Protein AF-A0A1D2VFE3-F1 (afdb_monomer_lite)

Foldseek 3Di:
DPLVVQLVVCVVVVDDSVRSVVVSVVVVVVCVVVVVVVVCVVDVPVVVVVVVVVVVVVVVVVVVVVVVVVVVVVVVVVVVVVVVVVVVVVVVVVVVVVVVVVVVVVVVVVVVVVVVVVVVVVVVVVVVVVVVVVVVVVVVVVVVVVVVVVVVVVVVVVVVVVVVVVVD

Organism: NCBI:txid1344418

InterPro domains:
  IPR024461 Coiled-coil domain-containing protein 90-like [PF07798] (2-166)
  IPR024461 Coiled-coil domain-containing protein 90-like [PTHR14360] (2-166)

Secondary structure (DSSP, 8-state):
--HHHHHHHHHHTT--HHHHHHHHHHHHHHHHHHHHHHHHHHS-HHHHHHHHHHHHHHHHHHHHHHHHHHHHHHHHHHHHHHHHHHHHHHHHHHHHHHHHHHHHHHHHHHHHHHHHHHHHHHHHHHHHHHHHHHHHHHHHHHHHHHHHHHHHHHHHHHHHHHHHHHH-

Sequence (168 aa):
LDTNEMFETLKSSGLTSDQSDIILNLIKSQIISNWKKKVDEFVPKTDLENEHYLFEAARAELRVEINSSRDSHLHELINGLNFLQRDSNLVHNELNQHYIKSKNKVVILVNNYKNENSLLQKEIKNLILDLATKINSKLISEFKFNAESLRWAFTRRGIFSILLVAVS

Radius of gyration: 69.71 Å; chains: 1; bounding box: 130×17×190 Å

Structure (mmCIF, N/CA/C/O backbone):
data_AF-A0A1D2VFE3-F1
#
_entry.id   AF-A0A1D2VFE3-F1
#
loop_
_atom_site.group_PDB
_atom_site.id
_atom_site.type_symbol
_atom_site.label_atom_id
_atom_site.label_alt_id
_atom_site.label_comp_id
_atom_site.label_asym_id
_atom_site.label_entity_id
_atom_site.label_seq_id
_atom_site.pdbx_PDB_ins_code
_atom_site.Cartn_x
_atom_site.Cartn_y
_atom_site.Cartn_z
_atom_site.occupancy
_atom_site.B_iso_or_equiv
_atom_site.auth_seq_id
_atom_site.auth_comp_id
_atom_site.auth_asym_id
_atom_site.auth_atom_id
_atom_site.pdbx_PDB_model_num
ATOM 1 N N . LEU A 1 1 ? -52.702 7.137 70.161 1.00 58.16 1 LEU A N 1
ATOM 2 C CA . LEU A 1 1 ? -53.414 6.253 71.105 1.00 58.16 1 LEU A CA 1
ATOM 3 C C . LEU A 1 1 ? -53.403 6.991 72.426 1.00 58.16 1 LEU A C 1
ATOM 5 O O . LEU A 1 1 ? -52.318 7.199 72.960 1.00 58.16 1 LEU A O 1
ATOM 9 N N . ASP A 1 2 ? -54.544 7.535 72.836 1.00 77.69 2 ASP A N 1
ATOM 10 C CA . ASP A 1 2 ? -54.614 8.340 74.052 1.00 77.69 2 ASP A CA 1
ATOM 11 C C . ASP A 1 2 ? -54.608 7.405 75.267 1.00 77.69 2 ASP A C 1
ATOM 13 O O . ASP A 1 2 ? -55.579 6.715 75.577 1.00 77.69 2 ASP A O 1
ATOM 17 N N . THR A 1 3 ? -53.440 7.310 75.899 1.00 75.81 3 THR A N 1
ATOM 18 C CA . THR A 1 3 ? -53.190 6.442 77.054 1.00 75.81 3 THR A CA 1
ATOM 19 C C . THR A 1 3 ? -54.085 6.826 78.236 1.00 75.81 3 THR A C 1
ATOM 21 O O . THR A 1 3 ? -54.476 5.950 79.000 1.00 75.81 3 THR A O 1
ATOM 24 N N . ASN A 1 4 ? -54.452 8.107 78.356 1.00 78.44 4 ASN A N 1
ATOM 25 C CA . ASN A 1 4 ? -55.285 8.611 79.444 1.00 78.44 4 ASN A CA 1
ATOM 26 C C . ASN A 1 4 ? -56.755 8.240 79.240 1.00 78.44 4 ASN A C 1
ATOM 28 O O . ASN A 1 4 ? -57.397 7.748 80.161 1.00 78.44 4 ASN A O 1
ATOM 32 N N . GLU A 1 5 ? -57.271 8.407 78.024 1.00 81.50 5 GLU A N 1
ATOM 33 C CA . GLU A 1 5 ? -58.650 8.035 77.687 1.00 81.50 5 GLU A CA 1
ATOM 34 C C . GLU A 1 5 ? -58.898 6.532 77.904 1.00 81.50 5 GLU A C 1
ATOM 36 O O . GLU A 1 5 ? -59.906 6.124 78.487 1.00 81.50 5 GLU A O 1
ATOM 41 N N . MET A 1 6 ? -57.936 5.690 77.516 1.00 79.19 6 MET A N 1
ATOM 42 C CA . MET A 1 6 ? -58.027 4.243 77.713 1.00 79.19 6 MET A CA 1
ATOM 43 C C . MET A 1 6 ? -57.914 3.847 79.192 1.00 79.19 6 MET A C 1
ATOM 45 O O . MET A 1 6 ? -58.605 2.935 79.642 1.00 79.19 6 MET A O 1
ATOM 49 N N . PHE A 1 7 ? -57.070 4.538 79.960 1.00 82.81 7 PHE A N 1
ATOM 50 C CA . PHE A 1 7 ? -56.930 4.320 81.399 1.00 82.81 7 PHE A CA 1
ATOM 51 C C . PHE A 1 7 ? -58.212 4.670 82.162 1.00 82.81 7 PHE A C 1
ATOM 53 O O . PHE A 1 7 ? -58.668 3.886 82.995 1.00 82.81 7 PHE A O 1
ATOM 60 N N . GLU A 1 8 ? -58.835 5.803 81.833 1.00 82.00 8 GLU A N 1
ATOM 61 C CA . GLU A 1 8 ? -60.120 6.207 82.413 1.00 82.00 8 GLU A CA 1
ATOM 62 C C . GLU A 1 8 ? -61.253 5.259 81.997 1.00 82.00 8 GLU A C 1
ATOM 64 O O . GLU A 1 8 ? -62.098 4.899 82.816 1.00 82.00 8 GLU A O 1
ATOM 69 N N . THR A 1 9 ? -61.224 4.748 80.763 1.00 82.25 9 THR A N 1
ATOM 70 C CA . THR A 1 9 ? -62.175 3.726 80.300 1.00 82.25 9 THR A CA 1
ATOM 71 C C . THR A 1 9 ? -62.023 2.420 81.092 1.00 82.25 9 THR A C 1
ATOM 73 O O . THR A 1 9 ? -63.018 1.854 81.549 1.00 82.25 9 THR A O 1
ATOM 76 N N . LEU A 1 10 ? -60.789 1.967 81.340 1.00 79.75 10 LEU A N 1
ATOM 77 C CA . LEU A 1 10 ? -60.509 0.781 82.158 1.00 79.75 10 LEU A CA 1
ATOM 78 C C . LEU A 1 10 ? -60.957 0.977 83.614 1.00 79.75 10 LEU A C 1
ATOM 80 O O . LEU A 1 10 ? -61.618 0.099 84.172 1.00 79.75 10 LEU A O 1
ATOM 84 N N . LYS A 1 11 ? -60.724 2.155 84.201 1.00 80.50 11 LYS A N 1
ATOM 85 C CA . LYS A 1 11 ? -61.248 2.498 85.532 1.00 80.50 11 LYS A CA 1
ATOM 86 C C . LYS A 1 11 ? -62.773 2.514 85.579 1.00 80.50 11 LYS A C 1
ATOM 88 O O . LYS A 1 11 ? -63.361 1.954 86.502 1.00 80.50 11 LYS A O 1
ATOM 93 N N . SER A 1 12 ? -63.423 3.095 84.569 1.00 81.88 12 SER A N 1
ATOM 94 C CA . SER A 1 12 ? -64.889 3.146 84.475 1.00 81.88 12 SER A CA 1
ATOM 95 C C . SER A 1 12 ? -65.537 1.759 84.350 1.00 81.88 12 SER A C 1
ATOM 97 O O . SER A 1 12 ? -66.696 1.585 84.715 1.00 81.88 12 SER A O 1
ATOM 99 N N . SER A 1 13 ? -64.770 0.752 83.910 1.00 80.62 13 SER A N 1
ATOM 100 C CA . SER A 1 13 ? -65.195 -0.652 83.829 1.00 80.62 13 SER A CA 1
ATOM 101 C C . SER A 1 13 ? -65.085 -1.432 85.152 1.00 80.62 13 SER A C 1
ATOM 103 O O . SER A 1 13 ? -65.401 -2.620 85.190 1.00 80.62 13 SER A O 1
ATOM 105 N N . GLY A 1 14 ? -64.680 -0.773 86.246 1.00 79.50 14 GLY A N 1
ATOM 106 C CA . GLY A 1 14 ? -64.624 -1.353 87.595 1.00 79.50 14 GLY A CA 1
ATOM 107 C C . GLY A 1 14 ? -63.256 -1.905 88.008 1.00 79.50 14 GLY A C 1
ATOM 108 O O . GLY A 1 14 ? -63.151 -2.550 89.051 1.00 79.50 14 GLY A O 1
ATOM 109 N N . LEU A 1 15 ? -62.206 -1.659 87.218 1.00 81.44 15 LEU A N 1
ATOM 110 C CA . LEU A 1 15 ? -60.832 -2.057 87.533 1.00 81.44 15 LEU A CA 1
ATOM 111 C C . LEU A 1 15 ? -60.170 -1.045 88.473 1.00 81.44 15 LEU A C 1
ATOM 113 O O . LEU A 1 15 ? -60.395 0.164 88.381 1.00 81.44 15 LEU A O 1
ATOM 117 N N . THR A 1 16 ? -59.296 -1.524 89.361 1.00 84.62 16 THR A N 1
ATOM 118 C CA . THR A 1 16 ? -58.499 -0.617 90.198 1.00 84.62 16 THR A CA 1
ATOM 119 C C . THR A 1 16 ? -57.486 0.155 89.352 1.00 84.62 16 THR A C 1
ATOM 121 O O . THR A 1 16 ? -57.158 -0.229 88.225 1.00 84.62 16 THR A O 1
ATOM 124 N N . SER A 1 17 ? -56.972 1.261 89.895 1.00 80.94 17 SER A N 1
ATOM 125 C CA . SER A 1 17 ? -55.953 2.078 89.222 1.00 80.94 17 SER A CA 1
ATOM 126 C C . SER A 1 17 ? -54.729 1.245 88.824 1.00 80.94 17 SER A C 1
ATOM 128 O O . SER A 1 17 ? -54.256 1.359 87.698 1.00 80.94 17 SER A O 1
ATOM 130 N N . ASP A 1 18 ? -54.290 0.348 89.708 1.00 82.62 18 ASP A N 1
ATOM 131 C CA . ASP A 1 18 ? -53.118 -0.502 89.484 1.00 82.62 18 ASP A CA 1
ATOM 132 C C . ASP A 1 18 ? -53.389 -1.579 88.424 1.00 82.62 18 ASP A C 1
ATOM 134 O O . ASP A 1 18 ? -52.559 -1.831 87.555 1.00 82.62 18 ASP A O 1
ATOM 138 N N . GLN A 1 19 ? -54.583 -2.185 88.437 1.00 83.56 19 GLN A N 1
ATOM 139 C CA . GLN A 1 19 ? -54.987 -3.159 87.416 1.00 83.56 19 GLN A CA 1
ATOM 140 C C . GLN A 1 19 ? -55.122 -2.509 86.035 1.00 83.56 19 GLN A C 1
ATOM 142 O O . GLN A 1 19 ? -54.702 -3.092 85.035 1.00 83.56 19 GLN A O 1
ATOM 147 N N . SER A 1 20 ? -55.667 -1.292 85.985 1.00 84.94 20 SER A N 1
ATOM 148 C CA . SER A 1 20 ? -55.811 -0.517 84.751 1.00 84.94 20 SER A CA 1
ATOM 149 C C . SER A 1 20 ? -54.448 -0.149 84.164 1.00 84.94 20 SER A C 1
ATOM 151 O O . SER A 1 20 ? -54.269 -0.262 82.955 1.00 84.94 20 SER A O 1
ATOM 153 N N . ASP A 1 21 ? -53.466 0.208 84.999 1.00 84.94 21 ASP A N 1
ATOM 154 C CA . ASP A 1 21 ? -52.105 0.523 84.547 1.00 84.94 21 ASP A CA 1
ATOM 155 C C . ASP A 1 21 ? -51.377 -0.724 84.017 1.00 84.94 21 ASP A C 1
ATOM 157 O O . ASP A 1 21 ? -50.763 -0.701 82.948 1.00 84.94 21 ASP A O 1
ATOM 161 N N . ILE A 1 22 ? -51.514 -1.866 84.701 1.00 87.19 22 ILE A N 1
ATOM 162 C CA . ILE A 1 22 ? -50.941 -3.145 84.251 1.00 87.19 22 ILE A CA 1
ATOM 163 C C . ILE A 1 22 ? -51.533 -3.569 82.900 1.00 87.19 22 ILE A C 1
ATOM 165 O O . ILE A 1 22 ? -50.792 -3.937 81.984 1.00 87.19 22 ILE A O 1
ATOM 169 N N . ILE A 1 23 ? -52.859 -3.498 82.749 1.00 84.19 23 ILE A N 1
ATOM 170 C CA . ILE A 1 23 ? -53.553 -3.871 81.509 1.00 84.19 23 ILE A CA 1
ATOM 171 C C . ILE A 1 23 ? -53.195 -2.905 80.377 1.00 84.19 23 ILE A C 1
ATOM 173 O O . ILE A 1 23 ? -52.926 -3.346 79.260 1.00 84.19 23 ILE A O 1
ATOM 177 N N . LEU A 1 24 ? -53.123 -1.604 80.652 1.00 86.88 24 LEU A N 1
ATOM 178 C CA . LEU A 1 24 ? -52.724 -0.598 79.672 1.00 86.88 24 LEU A CA 1
ATOM 179 C C . LEU A 1 24 ? -51.288 -0.822 79.183 1.00 86.88 24 LEU A C 1
ATOM 181 O O . LEU A 1 24 ? -51.030 -0.760 77.979 1.00 86.88 24 LEU A O 1
ATOM 185 N N . ASN A 1 25 ? -50.368 -1.154 80.091 1.00 86.62 25 ASN A N 1
ATOM 186 C CA . ASN A 1 25 ? -48.990 -1.498 79.749 1.00 86.62 25 ASN A CA 1
ATOM 187 C C . ASN A 1 25 ? -48.901 -2.803 78.941 1.00 86.62 25 ASN A C 1
ATOM 189 O O . ASN A 1 25 ? -48.128 -2.876 77.982 1.00 86.62 25 ASN A O 1
ATOM 193 N N . LEU A 1 26 ? -49.732 -3.804 79.252 1.00 87.94 26 LEU A N 1
ATOM 194 C CA . LEU A 1 26 ? -49.857 -5.035 78.463 1.00 87.94 26 LEU A CA 1
ATOM 195 C C . LEU A 1 26 ? -50.384 -4.763 77.051 1.00 87.94 26 LEU A C 1
ATOM 197 O O . LEU A 1 26 ? -49.777 -5.209 76.081 1.00 87.94 26 LEU A O 1
ATOM 201 N N . ILE A 1 27 ? -51.462 -3.986 76.915 1.00 86.44 27 ILE A N 1
ATOM 202 C CA . ILE A 1 27 ? -52.035 -3.601 75.617 1.00 86.44 27 ILE A CA 1
ATOM 203 C C . ILE A 1 27 ? -51.006 -2.815 74.801 1.00 86.44 27 ILE A C 1
ATOM 205 O O . ILE A 1 27 ? -50.786 -3.109 73.625 1.00 86.44 27 ILE A O 1
ATOM 209 N N . LYS A 1 28 ? -50.318 -1.855 75.426 1.00 87.00 28 LYS A N 1
ATOM 210 C CA . LYS A 1 28 ? -49.256 -1.071 74.787 1.00 87.00 28 LYS A CA 1
ATOM 211 C C . LYS A 1 28 ? -48.114 -1.966 74.303 1.00 87.00 28 LYS A C 1
ATOM 213 O O . LYS A 1 28 ? -47.684 -1.834 73.160 1.00 87.00 28 LYS A O 1
ATOM 218 N N . SER A 1 29 ? -47.665 -2.903 75.136 1.00 88.31 29 SER A N 1
ATOM 219 C CA . SER A 1 29 ? -46.636 -3.887 74.781 1.00 88.31 29 SER A CA 1
ATOM 220 C C . SER A 1 29 ? -47.070 -4.772 73.606 1.00 88.31 29 SER A C 1
ATOM 222 O O . SER A 1 29 ? -46.326 -4.934 72.637 1.00 88.31 29 SER A O 1
ATOM 224 N N . GLN A 1 30 ? -48.309 -5.270 73.630 1.00 88.75 30 GLN A N 1
ATOM 225 C CA . GLN A 1 30 ? -48.881 -6.105 72.573 1.00 88.75 30 GLN A CA 1
ATOM 226 C C . GLN A 1 30 ? -48.955 -5.355 71.236 1.00 88.75 30 GLN A C 1
ATOM 228 O O . GLN A 1 30 ? -48.598 -5.902 70.193 1.00 88.75 30 GLN A O 1
ATOM 233 N N . ILE A 1 31 ? -49.383 -4.089 71.260 1.00 86.94 31 ILE A N 1
ATOM 234 C CA . ILE A 1 31 ? -49.464 -3.237 70.068 1.00 86.94 31 ILE A CA 1
ATOM 235 C C . ILE A 1 31 ? -48.069 -2.970 69.507 1.00 86.94 31 ILE A C 1
ATOM 237 O O . ILE A 1 31 ? -47.870 -3.127 68.307 1.00 86.94 31 ILE A O 1
ATOM 241 N N . ILE A 1 32 ? -47.096 -2.618 70.352 1.00 88.25 32 ILE A N 1
ATOM 242 C CA . ILE A 1 32 ? -45.710 -2.380 69.920 1.00 88.25 32 ILE A CA 1
ATOM 243 C C . ILE A 1 32 ? -45.111 -3.651 69.305 1.00 88.25 32 ILE A C 1
ATOM 245 O O . ILE A 1 32 ? -44.483 -3.583 68.251 1.00 88.25 32 ILE A O 1
ATOM 249 N N . SER A 1 33 ? -45.334 -4.809 69.928 1.00 87.25 33 SER A N 1
ATOM 250 C CA . SER A 1 33 ? -44.870 -6.108 69.431 1.00 87.25 33 SER A CA 1
ATOM 251 C C . SER A 1 33 ? -45.484 -6.455 68.070 1.00 87.25 33 SER A C 1
ATOM 253 O O . SER A 1 33 ? -44.766 -6.765 67.117 1.00 87.25 33 SER A O 1
ATOM 255 N N . ASN A 1 34 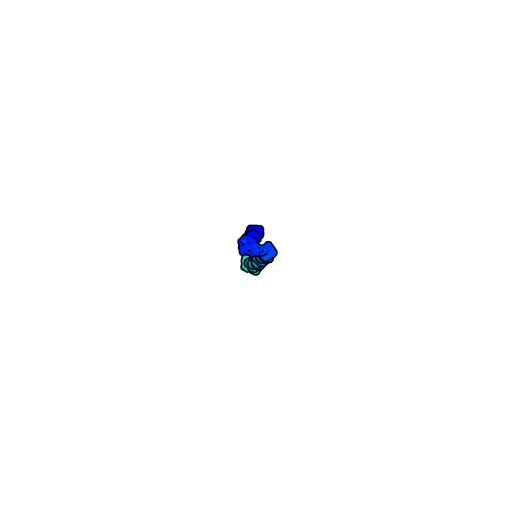? -46.806 -6.321 67.938 1.00 84.69 34 ASN A N 1
ATOM 256 C CA . ASN A 1 34 ? -47.513 -6.580 66.684 1.00 84.69 34 ASN A CA 1
ATOM 257 C C . ASN A 1 34 ? -47.125 -5.589 65.586 1.00 84.69 34 ASN A C 1
ATOM 259 O O . ASN A 1 34 ? -46.984 -5.982 64.431 1.00 84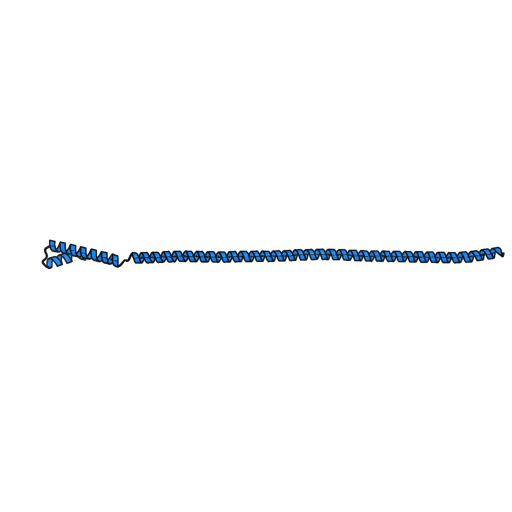.69 34 ASN A O 1
ATOM 263 N N . TRP A 1 35 ? -46.924 -4.320 65.941 1.00 82.12 35 TRP A N 1
ATOM 264 C CA . TRP A 1 35 ? -46.474 -3.298 65.006 1.00 82.12 35 TRP A CA 1
ATOM 265 C C . TRP A 1 35 ? -45.058 -3.586 64.518 1.00 82.12 35 TRP A C 1
ATOM 267 O O . TRP A 1 35 ? -44.832 -3.589 63.315 1.00 82.12 35 TRP A O 1
ATOM 277 N N . LYS A 1 36 ? -44.131 -3.938 65.414 1.00 80.00 36 LYS A N 1
ATOM 278 C CA . LYS A 1 36 ? -42.769 -4.337 65.040 1.00 80.00 36 LYS A CA 1
ATOM 279 C C . LYS A 1 36 ? -42.770 -5.546 64.103 1.00 80.00 36 LYS A C 1
ATOM 281 O O . LYS A 1 36 ? -42.133 -5.506 63.059 1.00 80.00 36 LYS A O 1
ATOM 286 N N . LYS A 1 37 ? -43.569 -6.569 64.423 1.00 80.12 37 LYS A N 1
ATOM 287 C CA . LYS A 1 37 ? -43.746 -7.752 63.572 1.00 80.12 37 LYS A CA 1
ATOM 288 C C . LYS A 1 37 ? -44.300 -7.392 62.190 1.00 80.12 37 LYS A C 1
ATOM 290 O O . LYS A 1 37 ? -43.826 -7.920 61.194 1.00 80.12 37 LYS A O 1
ATOM 295 N N . LYS A 1 38 ? -45.280 -6.485 62.124 1.00 75.31 38 LYS A N 1
ATOM 296 C CA . LYS A 1 38 ? -45.863 -6.015 60.860 1.00 75.31 38 LYS A CA 1
ATOM 297 C C . LYS A 1 38 ? -44.909 -5.137 60.058 1.00 75.31 38 LYS A C 1
ATOM 299 O O . LYS A 1 38 ? -44.914 -5.238 58.844 1.00 75.31 38 LYS A O 1
ATOM 304 N N . VAL A 1 39 ? -44.093 -4.305 60.702 1.00 70.94 39 VAL A N 1
ATOM 305 C CA . VAL A 1 39 ? -43.076 -3.478 60.032 1.00 70.94 39 VAL A CA 1
ATOM 306 C C . VAL A 1 39 ? -41.993 -4.352 59.397 1.00 70.94 39 VAL A C 1
ATOM 308 O O . VAL A 1 39 ? -41.646 -4.119 58.242 1.00 70.94 39 VAL A O 1
ATOM 311 N N . ASP A 1 40 ? -41.529 -5.388 60.099 1.00 68.06 40 ASP A N 1
ATOM 312 C CA . ASP A 1 40 ? -40.588 -6.373 59.545 1.00 68.06 40 ASP A CA 1
ATOM 313 C C . ASP A 1 40 ? -41.218 -7.210 58.406 1.00 68.06 40 ASP A C 1
ATOM 315 O O . ASP A 1 40 ? -40.510 -7.688 57.526 1.00 68.06 40 ASP A O 1
ATOM 319 N N . GLU A 1 41 ? -42.548 -7.362 58.392 1.00 68.19 41 GLU A N 1
ATOM 320 C CA . GLU A 1 41 ? -43.310 -8.048 57.334 1.00 68.19 41 GLU A CA 1
ATOM 321 C C . GLU A 1 41 ? -43.602 -7.145 56.113 1.00 68.19 41 GLU A C 1
ATOM 323 O O . GLU A 1 41 ? -43.703 -7.648 54.999 1.00 68.19 41 GLU A O 1
ATOM 328 N N . PHE A 1 42 ? -43.745 -5.822 56.298 1.00 63.62 42 PHE A N 1
ATOM 329 C CA . PHE A 1 42 ? -44.143 -4.869 55.242 1.00 63.62 42 PHE A CA 1
ATOM 330 C C . PHE A 1 42 ? -42.982 -4.133 54.569 1.00 63.62 42 PHE A C 1
ATOM 332 O O . PHE A 1 42 ? -43.177 -3.543 53.507 1.00 63.62 42 PHE A O 1
ATOM 339 N N . VAL A 1 43 ? -41.790 -4.131 55.169 1.00 62.28 43 VAL A N 1
ATOM 340 C CA . VAL A 1 43 ? -40.569 -3.641 54.521 1.00 62.28 43 VAL A CA 1
ATOM 341 C C . VAL A 1 43 ? -39.632 -4.829 54.365 1.00 62.28 43 VAL A C 1
ATOM 343 O O . VAL A 1 43 ? -38.799 -5.080 55.242 1.00 62.28 43 VAL A O 1
ATOM 346 N N . PRO A 1 44 ? -39.740 -5.576 53.257 1.00 66.12 44 PRO A N 1
ATOM 347 C CA . PRO A 1 44 ? -38.792 -6.621 52.964 1.00 66.12 44 PRO A CA 1
ATOM 348 C C . PRO A 1 44 ? -37.505 -5.912 52.552 1.00 66.12 44 PRO A C 1
ATOM 350 O O . PRO A 1 44 ? -37.305 -5.558 51.394 1.00 66.12 44 PRO A O 1
ATOM 353 N N . LYS A 1 45 ? -36.614 -5.658 53.517 1.00 68.81 45 LYS A N 1
ATOM 354 C CA . LYS A 1 45 ? -35.226 -5.253 53.232 1.00 68.81 45 LYS A CA 1
ATOM 355 C C . LYS A 1 45 ? -34.605 -6.162 52.169 1.00 68.81 45 LYS A C 1
ATOM 357 O O . LYS A 1 45 ? -33.868 -5.680 51.324 1.00 68.81 45 LYS A O 1
ATOM 362 N N . THR A 1 46 ? -34.996 -7.434 52.175 1.00 70.31 46 THR A N 1
ATOM 363 C CA . THR A 1 46 ? -34.661 -8.442 51.171 1.00 70.31 46 THR A CA 1
ATOM 364 C C . THR A 1 46 ? -35.109 -8.082 49.758 1.00 70.31 46 THR A C 1
ATOM 366 O O . THR A 1 46 ? -34.351 -8.316 48.827 1.00 70.31 46 THR A O 1
ATOM 369 N N . ASP A 1 47 ? -36.292 -7.493 49.570 1.00 79.44 47 ASP A N 1
ATOM 370 C CA . ASP A 1 47 ? -36.785 -7.131 48.234 1.00 79.44 47 ASP A CA 1
ATOM 371 C C . ASP A 1 47 ? -36.026 -5.911 47.705 1.00 79.44 47 ASP A C 1
ATOM 373 O O . ASP A 1 47 ? -35.610 -5.896 46.551 1.00 79.44 47 ASP A O 1
ATOM 377 N N . LEU A 1 48 ? -35.749 -4.924 48.566 1.00 82.81 48 LEU A N 1
ATOM 378 C CA . LEU A 1 48 ? -34.910 -3.777 48.205 1.00 82.81 48 LEU A CA 1
ATOM 379 C C . LEU A 1 48 ? -33.459 -4.196 47.904 1.00 82.81 48 LEU A C 1
ATOM 381 O O . LEU A 1 48 ? -32.856 -3.697 46.957 1.00 82.81 48 LEU A O 1
ATOM 385 N N . GLU A 1 49 ? -32.895 -5.110 48.696 1.00 84.62 49 GLU A N 1
ATOM 386 C CA . GLU A 1 49 ? -31.562 -5.681 48.472 1.00 84.62 49 GLU A CA 1
ATOM 387 C C . GLU A 1 49 ? -31.507 -6.496 47.174 1.00 84.62 49 GLU A C 1
ATOM 389 O O . GLU A 1 49 ? -30.524 -6.407 46.438 1.00 84.62 49 GLU A O 1
ATOM 394 N N . ASN A 1 50 ? -32.568 -7.240 46.855 1.00 88.00 50 ASN A N 1
ATOM 395 C CA . ASN A 1 50 ? -32.672 -8.001 45.615 1.00 88.00 50 ASN A CA 1
ATOM 396 C C . ASN A 1 50 ? -32.778 -7.085 44.385 1.00 88.00 50 ASN A C 1
ATOM 398 O O . ASN A 1 50 ? -32.053 -7.282 43.413 1.00 88.00 50 ASN A O 1
ATOM 402 N N . GLU A 1 51 ? -33.612 -6.043 44.438 1.00 89.62 51 GLU A N 1
ATOM 403 C CA . GLU A 1 51 ? -33.688 -5.024 43.381 1.00 89.62 51 GLU A CA 1
ATOM 404 C C . GLU A 1 51 ? -32.345 -4.304 43.196 1.00 89.62 51 GLU A C 1
ATOM 406 O O . GLU A 1 51 ? -31.893 -4.087 42.071 1.00 89.62 51 GLU A O 1
ATOM 411 N N . HIS A 1 52 ? -31.648 -3.986 44.292 1.00 91.94 52 HIS A N 1
ATOM 412 C CA . HIS A 1 52 ? -30.310 -3.405 44.220 1.00 91.94 52 HIS A CA 1
ATOM 413 C C . HIS A 1 52 ? -29.302 -4.355 43.556 1.00 91.94 52 HIS A C 1
ATOM 415 O O . HIS A 1 52 ? -28.524 -3.926 42.703 1.00 91.94 52 HIS A O 1
ATOM 421 N N . TYR A 1 53 ? -29.342 -5.644 43.900 1.00 95.38 53 TYR A N 1
ATOM 422 C CA . TYR A 1 53 ? -28.508 -6.663 43.268 1.00 95.38 53 TYR A CA 1
ATOM 423 C C . TYR A 1 53 ? -28.790 -6.785 41.765 1.00 95.38 53 TYR A C 1
ATOM 425 O O . TYR A 1 53 ? -27.850 -6.775 40.970 1.00 95.38 53 TYR A O 1
ATOM 433 N N . LEU A 1 54 ? -30.064 -6.848 41.362 1.00 96.81 54 LEU A N 1
ATOM 434 C CA . LEU A 1 54 ? -30.463 -6.898 39.952 1.00 96.81 54 LEU A CA 1
ATOM 435 C C . LEU A 1 54 ? -29.990 -5.658 39.189 1.00 96.81 54 LEU A C 1
ATOM 437 O O . LEU A 1 54 ? -29.500 -5.774 38.066 1.00 96.81 54 LEU A O 1
ATOM 441 N N . PHE A 1 55 ? -30.073 -4.481 39.809 1.00 96.62 55 PHE A N 1
ATOM 442 C CA . PHE A 1 55 ? -29.584 -3.245 39.214 1.00 96.62 55 PHE A CA 1
ATOM 443 C C . PHE A 1 55 ? -28.063 -3.258 39.009 1.00 96.62 55 PHE A C 1
ATOM 445 O O . PHE A 1 55 ? -27.581 -2.921 37.926 1.00 96.62 55 PHE A O 1
ATOM 452 N N . GLU A 1 56 ? -27.291 -3.675 40.014 1.00 97.00 56 GLU A N 1
ATOM 453 C CA . GLU A 1 56 ? -25.834 -3.775 39.887 1.00 97.00 56 GLU A CA 1
ATOM 454 C C . GLU A 1 56 ? -25.415 -4.863 38.885 1.00 97.00 56 GLU A C 1
ATOM 456 O O . GLU A 1 56 ? -24.470 -4.655 38.121 1.00 97.00 56 GLU A O 1
ATOM 461 N N . ALA A 1 57 ? -26.150 -5.977 38.809 1.00 97.38 57 ALA A N 1
ATOM 462 C CA . ALA A 1 57 ? -25.941 -7.011 37.797 1.00 97.38 57 ALA A CA 1
ATOM 463 C C . ALA A 1 57 ? -26.187 -6.472 36.378 1.00 97.38 57 ALA A C 1
ATOM 465 O O . ALA A 1 57 ? -25.302 -6.577 35.528 1.00 97.38 57 ALA A O 1
ATOM 466 N N . ALA A 1 58 ? -27.321 -5.805 36.142 1.00 97.44 58 ALA A N 1
ATOM 467 C CA . ALA A 1 58 ? -27.639 -5.187 34.853 1.00 97.44 58 ALA A CA 1
ATOM 468 C C . ALA A 1 58 ? -26.608 -4.117 34.459 1.00 97.44 58 ALA A C 1
ATOM 470 O O . ALA A 1 58 ? -26.227 -3.984 33.297 1.00 97.44 58 ALA A O 1
ATOM 471 N N . ARG A 1 59 ? -26.101 -3.361 35.437 1.00 97.06 59 ARG A N 1
ATOM 472 C CA . ARG A 1 59 ? -25.059 -2.354 35.224 1.00 97.06 59 ARG A CA 1
ATOM 473 C C . ARG A 1 59 ? -23.707 -2.979 34.870 1.00 97.06 59 ARG A C 1
ATOM 475 O O . ARG A 1 59 ? -22.985 -2.434 34.031 1.00 97.06 59 ARG A O 1
ATOM 482 N N . ALA A 1 60 ? -23.352 -4.098 35.499 1.00 97.25 60 ALA A N 1
ATOM 483 C CA . ALA A 1 60 ? -22.154 -4.858 35.158 1.00 97.25 60 ALA A CA 1
ATOM 484 C C . ALA A 1 60 ? -22.262 -5.455 33.748 1.00 97.25 60 ALA A C 1
ATOM 486 O O . ALA A 1 60 ? -21.315 -5.337 32.970 1.00 97.25 60 ALA A O 1
ATOM 487 N N . GLU A 1 61 ? -23.422 -6.010 33.400 1.00 97.19 61 GLU A N 1
ATOM 488 C CA . GLU A 1 61 ? -23.710 -6.551 32.072 1.00 97.19 61 GLU A CA 1
ATOM 489 C C . GLU A 1 61 ? -23.625 -5.466 30.991 1.00 97.19 61 GLU A C 1
ATOM 491 O O . GLU A 1 61 ? -22.853 -5.612 30.044 1.00 97.19 61 GLU A O 1
ATOM 496 N N . LEU A 1 62 ? -24.268 -4.310 31.200 1.00 98.00 62 LEU A N 1
ATOM 497 C CA . LEU A 1 62 ? -24.155 -3.145 30.312 1.00 98.00 62 LEU A CA 1
ATOM 498 C C . LEU A 1 62 ? -22.704 -2.697 30.115 1.00 98.00 62 LEU A C 1
ATOM 500 O O . LEU A 1 62 ? -22.296 -2.345 29.010 1.00 98.00 62 LEU A O 1
ATOM 504 N N . ARG A 1 63 ? -21.893 -2.696 31.178 1.00 97.88 63 ARG A N 1
ATOM 505 C CA . ARG A 1 63 ? -20.473 -2.335 31.070 1.00 97.88 63 ARG A CA 1
ATOM 506 C C . ARG A 1 63 ? -19.705 -3.344 30.216 1.00 97.88 63 ARG A C 1
ATOM 508 O O . ARG A 1 63 ? -18.853 -2.929 29.430 1.00 97.88 63 ARG A O 1
ATOM 515 N N . VAL A 1 64 ? -19.972 -4.638 30.381 1.00 98.12 64 VAL A N 1
ATOM 516 C CA . VAL A 1 64 ? -19.353 -5.695 29.570 1.00 98.12 64 VAL A CA 1
ATOM 517 C C . VAL A 1 64 ? -19.764 -5.550 28.108 1.00 98.12 64 VAL A C 1
ATOM 519 O O . VAL A 1 64 ? -18.894 -5.563 27.241 1.00 98.12 64 VAL A O 1
ATOM 522 N N . GLU A 1 65 ? -21.049 -5.332 27.837 1.00 98.12 65 GLU A N 1
ATOM 523 C CA . GLU A 1 65 ? -21.572 -5.162 26.482 1.00 98.12 65 GLU A CA 1
ATOM 524 C C . GLU A 1 65 ? -20.988 -3.922 25.793 1.00 98.12 65 GLU A C 1
ATOM 526 O O . GLU A 1 65 ? -20.493 -4.013 24.670 1.00 98.12 65 GLU A O 1
ATOM 531 N N . ILE A 1 66 ? -20.934 -2.778 26.486 1.00 98.12 66 ILE A N 1
ATOM 532 C CA . ILE A 1 66 ? -20.310 -1.554 25.961 1.00 98.12 66 ILE A CA 1
ATOM 533 C C . ILE A 1 66 ? -18.832 -1.787 25.643 1.00 98.12 66 ILE A C 1
ATOM 535 O O . ILE A 1 66 ? -18.357 -1.359 24.591 1.00 98.12 66 ILE A O 1
ATOM 539 N N . ASN A 1 67 ? -18.088 -2.442 26.535 1.00 98.06 67 ASN A N 1
ATOM 540 C CA . ASN A 1 67 ? -16.671 -2.714 26.299 1.00 98.06 67 ASN A CA 1
ATOM 541 C C . ASN A 1 67 ? -16.481 -3.667 25.115 1.00 98.06 67 ASN A C 1
ATOM 543 O O . ASN A 1 67 ? -15.693 -3.370 24.224 1.00 98.06 67 ASN A O 1
ATOM 547 N N . SER A 1 68 ? -17.263 -4.746 25.051 1.00 97.94 68 SER A N 1
ATOM 548 C CA . SER A 1 68 ? -17.223 -5.697 23.940 1.00 97.94 68 SER A CA 1
ATOM 549 C C . SER A 1 68 ? -17.575 -5.038 22.602 1.00 97.94 68 SER A C 1
ATOM 551 O O . SER A 1 68 ? -16.870 -5.242 21.613 1.00 97.94 68 SER A O 1
ATOM 553 N N . SER A 1 69 ? -18.602 -4.184 22.571 1.00 97.94 69 SER A N 1
ATOM 554 C CA . SER A 1 69 ? -18.975 -3.410 21.383 1.00 97.94 69 SER A CA 1
ATOM 555 C C . SER A 1 69 ? -17.852 -2.467 20.949 1.00 97.94 69 SER A C 1
ATOM 557 O O . SER A 1 69 ? -17.490 -2.432 19.771 1.00 97.94 69 SER A O 1
ATOM 559 N N . ARG A 1 70 ? -17.241 -1.742 21.897 1.00 98.25 70 ARG A N 1
ATOM 560 C CA . ARG A 1 70 ? -16.108 -0.850 21.614 1.00 98.25 70 ARG A CA 1
ATOM 561 C C . ARG A 1 70 ? -14.908 -1.607 21.061 1.00 98.25 70 ARG A C 1
ATOM 563 O O . ARG A 1 70 ? -14.326 -1.150 20.081 1.00 98.25 70 ARG A O 1
ATOM 570 N N . ASP A 1 71 ? -14.560 -2.741 21.656 1.00 98.25 71 ASP A N 1
ATOM 571 C CA . ASP A 1 71 ? -13.445 -3.568 21.197 1.00 98.25 71 ASP A CA 1
ATOM 572 C C . ASP A 1 71 ? -13.718 -4.109 19.790 1.00 98.25 71 ASP A C 1
ATOM 574 O O . ASP A 1 71 ? -12.857 -4.014 18.917 1.00 98.25 71 ASP A O 1
ATOM 578 N N . SER A 1 72 ? -14.943 -4.569 19.521 1.00 98.25 72 SER A N 1
ATOM 579 C CA . SER A 1 72 ? -15.359 -4.999 18.181 1.00 98.25 72 SER A CA 1
ATOM 580 C C . SER A 1 72 ? -15.215 -3.876 17.148 1.00 98.25 72 SER A C 1
ATOM 582 O O . SER A 1 72 ? -14.629 -4.089 16.086 1.00 98.25 72 SER A O 1
ATOM 584 N N . HIS A 1 73 ? -15.689 -2.665 17.459 1.00 98.19 73 HIS A N 1
ATOM 585 C CA . HIS A 1 73 ? -15.572 -1.512 16.559 1.00 98.19 73 HIS A CA 1
ATOM 586 C C . HIS A 1 73 ? -14.110 -1.104 16.336 1.00 98.19 73 HIS A C 1
ATOM 588 O O . HIS A 1 73 ? -13.719 -0.765 15.219 1.00 98.19 73 HIS A O 1
ATOM 594 N N . LEU A 1 74 ? -13.277 -1.144 17.381 1.00 98.50 74 LEU A N 1
ATOM 595 C CA . LEU A 1 74 ? -11.845 -0.874 17.256 1.00 98.50 74 LEU A CA 1
ATOM 596 C C . LEU A 1 74 ? -11.155 -1.915 16.374 1.00 98.50 74 LEU A C 1
ATOM 598 O O . LEU A 1 74 ? -10.350 -1.545 15.522 1.00 98.50 74 LEU A O 1
ATOM 602 N N . HIS A 1 75 ? -11.486 -3.196 16.533 1.00 98.31 75 HIS A N 1
ATOM 603 C CA . HIS A 1 75 ? -10.959 -4.253 15.677 1.00 98.31 75 HIS A CA 1
ATOM 604 C C . HIS A 1 75 ? -11.361 -4.063 14.214 1.00 98.31 75 HIS A C 1
ATOM 606 O O . HIS A 1 75 ? -10.515 -4.204 13.331 1.00 98.31 75 HIS A O 1
ATOM 612 N N . GLU A 1 76 ? -12.612 -3.692 13.945 1.00 98.38 76 GLU A N 1
ATOM 613 C CA . GLU A 1 76 ? -13.076 -3.388 12.591 1.00 98.38 76 GLU A CA 1
ATOM 614 C C . GLU A 1 76 ? -12.317 -2.200 11.982 1.00 98.38 76 GLU A C 1
ATOM 616 O O . GLU A 1 76 ? -11.804 -2.302 10.867 1.00 98.38 76 GLU A O 1
ATOM 621 N N . LEU A 1 77 ? -12.151 -1.110 12.739 1.00 98.50 77 LEU A N 1
ATOM 622 C CA . LEU A 1 77 ? -11.383 0.062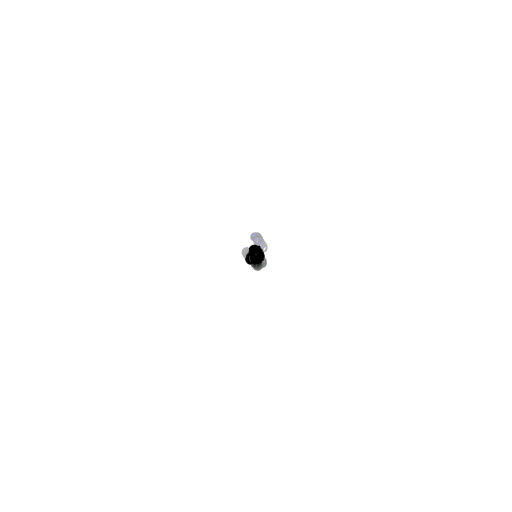 12.309 1.00 98.50 77 LEU A CA 1
ATOM 623 C C . LEU A 1 77 ? -9.916 -0.278 12.026 1.00 98.50 77 LEU A C 1
ATOM 625 O O . LEU A 1 77 ? -9.378 0.133 10.998 1.00 98.50 77 LEU A O 1
ATOM 629 N N . ILE A 1 78 ? -9.266 -1.046 12.905 1.00 98.44 78 ILE A N 1
ATOM 630 C CA . ILE A 1 78 ? -7.878 -1.491 12.721 1.00 98.44 78 ILE A CA 1
ATOM 631 C C . ILE A 1 78 ? -7.759 -2.362 11.466 1.00 98.44 78 ILE A C 1
ATOM 633 O O . ILE A 1 78 ? -6.837 -2.176 10.671 1.00 98.44 78 ILE A O 1
ATOM 637 N N . ASN A 1 79 ? -8.700 -3.281 11.248 1.00 98.38 79 ASN A N 1
ATOM 638 C CA . ASN A 1 79 ? -8.724 -4.119 10.052 1.00 98.38 79 ASN A CA 1
ATOM 639 C C . ASN A 1 79 ? -8.918 -3.283 8.780 1.00 98.38 79 ASN A C 1
ATOM 641 O O . ASN A 1 79 ? -8.200 -3.493 7.801 1.00 98.38 79 ASN A O 1
ATOM 645 N N . GLY A 1 80 ? -9.82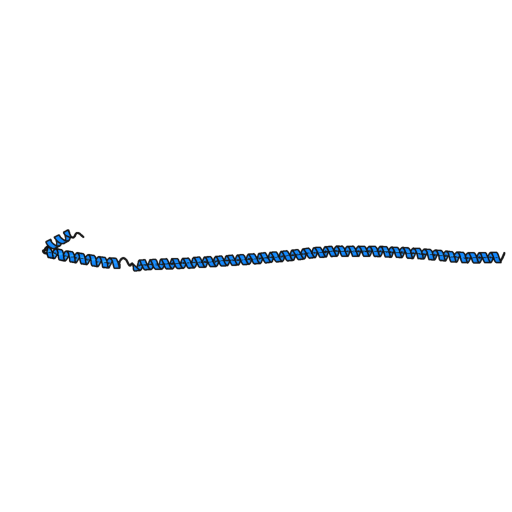4 -2.303 8.810 1.00 98.44 80 GLY A N 1
ATOM 646 C CA . GLY A 1 80 ? -10.036 -1.361 7.712 1.00 98.44 80 GLY A CA 1
ATOM 647 C C . GLY A 1 80 ? -8.791 -0.528 7.401 1.00 98.44 80 GLY A C 1
ATOM 648 O O . GLY A 1 80 ? -8.412 -0.397 6.237 1.00 98.44 80 GLY A O 1
ATOM 649 N N . LEU A 1 81 ? -8.096 -0.029 8.428 1.00 98.56 81 LEU A N 1
ATOM 650 C CA . LEU A 1 81 ? -6.832 0.696 8.268 1.00 98.56 81 LEU A CA 1
ATOM 651 C C . LEU A 1 81 ? -5.737 -0.184 7.658 1.00 98.56 81 LEU A C 1
ATOM 653 O O . LEU A 1 81 ? -5.072 0.239 6.713 1.00 98.56 81 LEU A O 1
ATOM 657 N N . ASN A 1 82 ? -5.579 -1.415 8.147 1.00 98.38 82 ASN A N 1
ATOM 658 C CA . ASN A 1 82 ? -4.604 -2.365 7.608 1.00 98.38 82 ASN A CA 1
ATOM 659 C C . ASN A 1 82 ? -4.887 -2.694 6.137 1.00 98.38 82 ASN A C 1
ATOM 661 O O . ASN A 1 82 ? -3.962 -2.764 5.325 1.00 98.38 82 ASN A O 1
ATOM 665 N N . PHE A 1 83 ? -6.163 -2.868 5.784 1.00 98.44 83 PHE A N 1
ATOM 666 C CA . PHE A 1 83 ? -6.587 -3.085 4.405 1.00 98.44 83 PHE A CA 1
ATOM 667 C C . PHE A 1 83 ? -6.233 -1.884 3.523 1.00 98.44 83 PH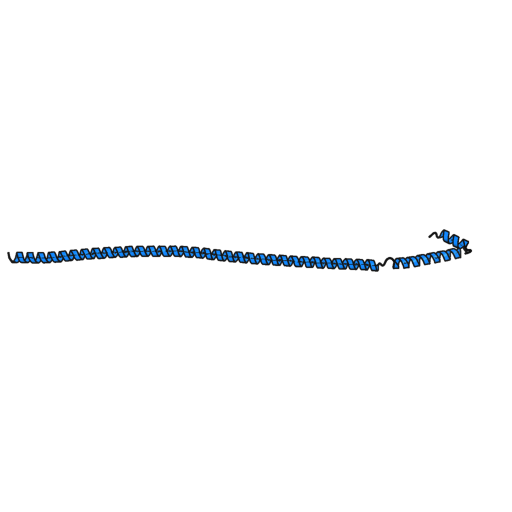E A C 1
ATOM 669 O O . PHE A 1 83 ? -5.551 -2.047 2.513 1.00 98.44 83 PHE A O 1
ATOM 676 N N . LEU A 1 84 ? -6.603 -0.672 3.945 1.00 98.50 84 LEU A N 1
ATOM 677 C CA . LEU A 1 84 ? -6.321 0.551 3.196 1.00 98.50 84 LEU A CA 1
ATOM 678 C C . LEU A 1 84 ? -4.814 0.787 3.024 1.00 98.50 84 LEU A C 1
ATOM 680 O O . LEU A 1 84 ? -4.361 1.178 1.948 1.00 98.50 84 LEU A O 1
ATOM 684 N N . GLN A 1 85 ? -4.017 0.512 4.057 1.00 98.44 85 GLN A N 1
ATOM 685 C CA . GLN A 1 85 ? -2.563 0.622 3.990 1.00 98.44 85 GLN A CA 1
ATOM 686 C C . GLN A 1 85 ? -1.962 -0.388 3.008 1.00 98.44 85 GLN A C 1
ATOM 688 O O . GLN A 1 85 ? -1.075 -0.037 2.225 1.00 98.44 85 GLN A O 1
ATOM 693 N N . ARG A 1 86 ? -2.448 -1.634 3.013 1.00 98.44 86 ARG A N 1
ATOM 694 C CA . ARG A 1 86 ? -2.021 -2.658 2.053 1.00 98.44 86 ARG A CA 1
ATOM 695 C C . ARG A 1 86 ? -2.357 -2.250 0.621 1.00 98.44 86 ARG A C 1
ATOM 697 O O . ARG A 1 86 ? -1.484 -2.341 -0.240 1.00 98.44 86 ARG A O 1
ATOM 704 N N . ASP A 1 87 ? -3.573 -1.778 0.380 1.00 98.56 87 ASP A N 1
ATOM 705 C CA . ASP A 1 87 ? -4.027 -1.371 -0.949 1.00 98.56 87 ASP A CA 1
ATOM 706 C C . ASP A 1 87 ? -3.259 -0.141 -1.449 1.00 98.56 87 ASP A C 1
ATOM 708 O O . ASP A 1 87 ? -2.786 -0.122 -2.585 1.00 98.56 87 ASP A O 1
ATOM 712 N N . SER A 1 88 ? -3.016 0.841 -0.577 1.00 98.56 88 SER A N 1
ATOM 713 C CA . SER A 1 88 ? -2.157 1.991 -0.881 1.00 98.56 88 SER A CA 1
ATOM 714 C C . SER A 1 88 ? -0.743 1.554 -1.280 1.00 98.56 88 SER A C 1
ATOM 716 O O . SER A 1 88 ? -0.188 2.049 -2.263 1.00 98.56 88 SER A O 1
ATOM 718 N N . ASN A 1 89 ? -0.151 0.606 -0.548 1.00 98.56 89 ASN A N 1
ATOM 719 C CA . ASN A 1 89 ? 1.174 0.074 -0.869 1.00 98.56 89 ASN A CA 1
ATOM 720 C C . ASN A 1 89 ? 1.184 -0.697 -2.194 1.00 98.56 89 ASN A C 1
ATOM 722 O O . ASN A 1 89 ? 2.145 -0.588 -2.956 1.00 98.56 89 ASN A O 1
ATOM 726 N N . LEU A 1 90 ? 0.128 -1.460 -2.482 1.00 98.56 90 LEU A N 1
ATOM 727 C CA . LEU A 1 90 ? -0.023 -2.180 -3.744 1.00 98.56 90 LEU A CA 1
ATOM 728 C C . LEU A 1 90 ? -0.054 -1.198 -4.916 1.00 98.56 90 LEU A C 1
ATOM 730 O O . LEU A 1 90 ? 0.776 -1.309 -5.818 1.00 98.56 90 LEU A O 1
ATOM 734 N N . VAL A 1 91 ? -0.923 -0.186 -4.853 1.00 98.56 91 VAL A N 1
ATOM 735 C CA . VAL A 1 91 ? -1.040 0.845 -5.895 1.00 98.56 91 VAL A CA 1
ATOM 736 C C . VAL A 1 91 ? 0.277 1.604 -6.070 1.00 98.56 91 VAL A C 1
ATOM 738 O O . VAL A 1 91 ? 0.719 1.833 -7.195 1.00 98.56 91 VAL A O 1
ATOM 741 N N . HIS A 1 92 ? 0.949 1.959 -4.972 1.00 98.38 92 HIS A N 1
ATOM 742 C CA . HIS A 1 92 ? 2.254 2.616 -5.024 1.00 98.38 92 HIS A CA 1
ATOM 743 C C . HIS A 1 92 ? 3.306 1.756 -5.740 1.00 98.38 92 HIS A C 1
ATOM 745 O O . HIS A 1 92 ? 4.042 2.245 -6.602 1.00 98.38 92 HIS A O 1
ATOM 751 N N . ASN A 1 93 ? 3.367 0.466 -5.410 1.00 98.50 93 ASN A N 1
ATOM 752 C CA . ASN A 1 93 ? 4.309 -0.465 -6.018 1.00 98.50 93 ASN A CA 1
ATOM 753 C C . ASN A 1 93 ? 4.020 -0.678 -7.506 1.00 98.50 93 ASN A C 1
ATOM 755 O O . ASN A 1 93 ? 4.952 -0.631 -8.310 1.00 98.50 93 ASN A O 1
ATOM 759 N N . GLU A 1 94 ? 2.756 -0.858 -7.889 1.00 98.56 94 GLU A N 1
ATOM 760 C CA . GLU A 1 94 ? 2.358 -0.974 -9.294 1.00 98.56 94 GLU A CA 1
ATOM 761 C C . GLU A 1 94 ? 2.727 0.287 -10.078 1.00 98.56 94 GLU A C 1
ATOM 763 O O . GLU A 1 94 ? 3.373 0.202 -11.126 1.00 98.56 94 GLU A O 1
ATOM 768 N N . LEU A 1 95 ? 2.407 1.470 -9.545 1.00 98.50 95 LEU A N 1
ATOM 769 C CA . LEU A 1 95 ? 2.747 2.740 -10.180 1.00 98.50 95 LEU A CA 1
ATOM 770 C C . LEU A 1 95 ? 4.262 2.888 -10.369 1.00 98.50 95 LEU A C 1
ATOM 772 O O . LEU A 1 95 ? 4.714 3.255 -11.456 1.00 98.50 95 LEU A O 1
ATOM 776 N N . ASN A 1 96 ? 5.057 2.547 -9.354 1.00 98.44 96 ASN A N 1
ATOM 777 C CA . ASN A 1 96 ? 6.515 2.570 -9.450 1.00 98.44 96 ASN A CA 1
ATOM 778 C C . ASN A 1 96 ? 7.041 1.586 -10.499 1.00 98.44 96 ASN A C 1
ATOM 780 O O . ASN A 1 96 ? 7.929 1.934 -11.280 1.00 98.44 96 ASN A O 1
ATOM 784 N N . GLN A 1 97 ? 6.488 0.374 -10.566 1.00 98.31 97 GLN A N 1
ATOM 785 C CA . GLN A 1 97 ? 6.855 -0.598 -11.595 1.00 98.31 97 GLN A CA 1
ATOM 786 C C . GLN A 1 97 ? 6.524 -0.076 -12.997 1.00 98.31 97 GLN A C 1
ATOM 788 O O . GLN A 1 97 ? 7.365 -0.149 -13.899 1.00 98.31 97 GLN A O 1
ATOM 793 N N . HIS A 1 98 ? 5.337 0.504 -13.186 1.00 98.38 98 HIS A N 1
ATOM 794 C CA . HIS A 1 98 ? 4.937 1.125 -14.448 1.00 98.38 98 HIS A CA 1
ATOM 795 C C . HIS A 1 98 ? 5.850 2.294 -14.826 1.00 98.38 98 HIS A C 1
ATOM 797 O O . HIS A 1 98 ? 6.278 2.387 -15.980 1.00 98.38 98 HIS A O 1
ATOM 803 N N . TYR A 1 99 ? 6.206 3.137 -13.859 1.00 98.44 99 TYR A N 1
ATOM 804 C CA . TYR A 1 99 ? 7.125 4.249 -14.052 1.00 98.44 99 TYR A CA 1
ATOM 805 C C . TYR A 1 99 ? 8.517 3.771 -14.484 1.00 98.44 99 TYR A C 1
ATOM 807 O O . TYR A 1 99 ? 9.027 4.215 -15.514 1.00 98.44 99 TYR A O 1
ATOM 815 N N . ILE A 1 100 ? 9.108 2.808 -13.767 1.00 98.38 100 ILE A N 1
ATOM 816 C CA . ILE A 1 100 ? 10.421 2.234 -14.104 1.00 98.38 100 ILE A CA 1
ATOM 817 C C . ILE A 1 100 ? 10.382 1.580 -15.488 1.00 98.38 100 ILE A C 1
ATOM 819 O O . ILE A 1 100 ? 11.267 1.814 -16.313 1.00 98.38 100 ILE A O 1
ATOM 823 N N . LYS A 1 101 ? 9.336 0.801 -15.786 1.00 98.25 101 LYS A N 1
ATOM 824 C CA . LYS A 1 101 ? 9.157 0.164 -17.095 1.00 98.25 101 LYS A CA 1
ATOM 825 C C . LYS A 1 101 ? 9.059 1.200 -18.212 1.00 98.25 101 LYS A C 1
ATOM 827 O O . LYS A 1 101 ? 9.686 1.022 -19.253 1.00 98.25 101 LYS A O 1
ATOM 832 N N . SER A 1 102 ? 8.299 2.275 -18.008 1.00 98.19 102 SER A N 1
ATOM 833 C CA . SER A 1 102 ? 8.164 3.366 -18.978 1.00 98.19 102 SER A CA 1
ATOM 834 C C . SER A 1 102 ? 9.495 4.084 -19.201 1.00 98.19 102 SER A C 1
ATOM 836 O O . SER A 1 102 ? 9.951 4.207 -20.337 1.00 98.19 102 SER A O 1
ATOM 838 N N . LYS A 1 103 ? 10.191 4.448 -18.118 1.00 98.19 103 LYS A N 1
ATOM 839 C CA . LYS A 1 103 ? 11.527 5.050 -18.170 1.00 98.19 103 LYS A CA 1
ATOM 840 C C . LYS A 1 103 ? 12.509 4.178 -18.957 1.00 98.19 103 LYS A C 1
ATOM 842 O O . LYS A 1 103 ? 13.185 4.673 -19.856 1.00 98.19 103 LYS A O 1
ATOM 847 N N . ASN A 1 104 ? 12.553 2.878 -18.670 1.00 98.12 104 ASN A N 1
ATOM 848 C CA . ASN A 1 104 ? 13.434 1.943 -19.371 1.00 98.12 104 ASN A CA 1
ATOM 849 C C . ASN A 1 104 ? 13.075 1.824 -20.857 1.00 98.12 104 ASN A C 1
ATOM 851 O O . ASN A 1 104 ? 13.972 1.829 -21.697 1.00 98.12 104 ASN A O 1
ATOM 855 N N . LYS A 1 105 ? 11.780 1.784 -21.205 1.00 98.12 105 LYS A N 1
ATOM 856 C CA . LYS A 1 105 ? 11.336 1.806 -22.608 1.00 98.12 105 LYS A CA 1
ATOM 857 C C . LYS A 1 105 ? 11.824 3.055 -23.337 1.00 98.12 105 LYS A C 1
ATOM 859 O O . LYS A 1 105 ? 12.339 2.930 -24.441 1.00 98.12 105 LYS A O 1
ATOM 864 N N . VAL A 1 106 ? 11.705 4.235 -22.726 1.00 98.19 106 VAL A N 1
ATOM 865 C CA . VAL A 1 106 ? 12.194 5.490 -23.319 1.00 98.19 106 VAL A CA 1
ATOM 866 C C . VAL A 1 106 ? 13.700 5.422 -23.572 1.00 98.19 106 VAL A C 1
ATOM 868 O O . VAL A 1 106 ? 14.147 5.748 -24.669 1.00 98.19 106 VAL A O 1
ATOM 871 N N . VAL A 1 107 ? 14.485 4.941 -22.603 1.00 98.12 107 VAL A N 1
ATOM 872 C CA . VAL A 1 107 ? 15.942 4.787 -22.760 1.00 98.12 107 VAL A CA 1
ATOM 873 C C . VAL A 1 107 ? 16.287 3.835 -23.907 1.00 98.12 107 VAL A C 1
ATOM 875 O O . VAL A 1 107 ? 17.134 4.162 -24.737 1.00 98.12 107 VAL A O 1
ATOM 878 N N . ILE A 1 108 ? 15.613 2.685 -23.988 1.00 98.06 108 ILE A N 1
ATOM 879 C CA . ILE A 1 108 ? 15.815 1.713 -25.070 1.00 98.06 108 ILE A CA 1
ATOM 880 C C . ILE A 1 108 ? 15.470 2.337 -26.424 1.00 98.06 108 ILE A C 1
ATOM 882 O O . ILE A 1 108 ? 16.270 2.240 -27.349 1.00 98.06 108 ILE A O 1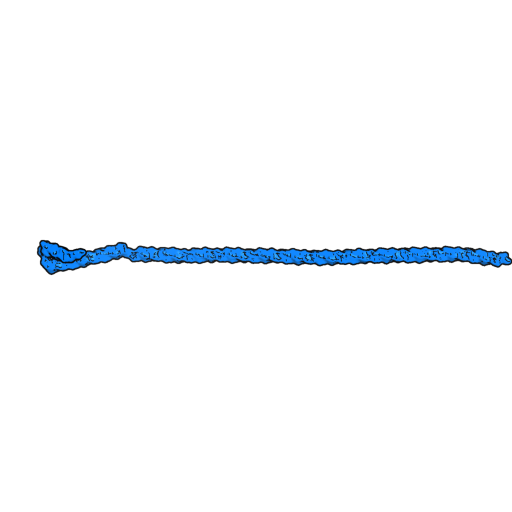
ATOM 886 N N . LEU A 1 109 ? 14.328 3.023 -26.540 1.00 98.25 109 LEU A N 1
ATOM 887 C CA . LEU A 1 109 ? 13.917 3.684 -27.781 1.00 98.25 109 LEU A CA 1
ATOM 888 C C . LEU A 1 109 ? 14.948 4.720 -28.230 1.00 98.25 109 LEU A C 1
ATOM 890 O O . LEU A 1 109 ? 15.376 4.694 -29.379 1.00 98.25 109 LEU A O 1
ATOM 894 N N . VAL A 1 110 ? 15.402 5.592 -27.327 1.00 98.06 110 VAL A N 1
ATOM 895 C CA . VAL A 1 110 ? 16.424 6.603 -27.644 1.00 98.06 110 VAL A CA 1
ATOM 896 C C . VAL A 1 110 ? 17.732 5.953 -28.097 1.00 98.06 110 VAL A C 1
ATOM 898 O O . VAL A 1 110 ? 18.353 6.425 -29.050 1.00 98.06 110 VAL A O 1
ATOM 901 N N . ASN A 1 111 ? 18.159 4.870 -27.446 1.00 97.94 111 ASN A N 1
ATOM 902 C CA . ASN A 1 111 ? 19.364 4.146 -27.845 1.00 97.94 111 ASN A CA 1
ATOM 903 C C . ASN A 1 111 ? 19.205 3.473 -29.212 1.00 97.94 111 ASN A C 1
ATOM 905 O O . ASN A 1 111 ? 20.121 3.560 -30.028 1.00 97.94 111 ASN A O 1
ATOM 909 N N . ASN A 1 112 ? 18.046 2.873 -29.489 1.00 98.00 112 ASN A N 1
ATOM 910 C CA . ASN A 1 112 ? 17.743 2.286 -30.792 1.00 98.00 112 ASN A CA 1
ATOM 911 C C . ASN A 1 112 ? 17.766 3.352 -31.888 1.00 98.00 112 ASN A C 1
ATOM 913 O O . ASN A 1 112 ? 18.490 3.179 -32.861 1.00 98.00 112 ASN A O 1
ATOM 917 N N . TYR A 1 113 ? 17.106 4.497 -31.682 1.00 97.88 113 TYR A N 1
ATOM 918 C CA . TYR A 1 113 ? 17.148 5.616 -32.628 1.00 97.88 113 TYR A CA 1
ATOM 919 C C . TYR A 1 113 ? 18.577 6.102 -32.900 1.00 97.88 113 TYR A C 1
ATOM 921 O O . TYR A 1 113 ? 18.948 6.348 -34.047 1.00 97.88 113 TYR A O 1
ATOM 929 N N . LYS A 1 114 ? 19.414 6.227 -31.861 1.00 98.00 114 LYS A N 1
ATOM 930 C CA . LYS A 1 114 ? 20.828 6.599 -32.034 1.00 98.00 114 LYS A CA 1
ATOM 931 C C . LYS A 1 114 ? 21.600 5.549 -32.831 1.00 98.00 114 LYS A C 1
ATOM 933 O O . LYS A 1 114 ? 22.406 5.913 -33.686 1.00 98.00 114 LYS A O 1
ATOM 938 N N . ASN A 1 115 ? 21.370 4.268 -32.550 1.00 97.62 115 ASN A N 1
ATOM 939 C CA . ASN A 1 115 ? 22.027 3.169 -33.244 1.00 97.62 115 ASN A CA 1
ATOM 940 C C . ASN A 1 115 ? 21.600 3.095 -34.716 1.00 97.62 115 ASN A C 1
ATOM 942 O O . ASN A 1 115 ? 22.461 3.058 -35.587 1.00 97.62 115 ASN A O 1
ATOM 946 N N . GLU A 1 116 ? 20.299 3.154 -34.998 1.00 97.75 116 GLU A N 1
ATOM 947 C CA . GLU A 1 116 ? 19.744 3.193 -36.356 1.00 97.75 116 GLU A CA 1
ATOM 948 C C . GLU A 1 116 ? 20.311 4.368 -37.150 1.00 97.75 116 GLU A C 1
ATOM 950 O O . GLU A 1 116 ? 20.823 4.180 -38.251 1.00 97.75 116 GLU A O 1
ATOM 955 N N . ASN A 1 117 ? 20.332 5.569 -36.567 1.00 97.94 117 ASN A N 1
ATOM 956 C CA . ASN A 1 117 ? 20.924 6.731 -37.222 1.00 97.94 117 ASN A CA 1
ATOM 957 C C . ASN A 1 117 ? 22.431 6.541 -37.480 1.00 97.94 117 ASN A C 1
ATOM 959 O O . ASN A 1 117 ? 22.936 6.900 -38.542 1.00 97.94 117 ASN A O 1
ATOM 963 N N . SER A 1 118 ? 23.168 5.933 -36.543 1.00 97.88 118 SER A N 1
ATOM 964 C CA . SER A 1 118 ? 24.584 5.606 -36.748 1.00 97.88 118 SER A CA 1
ATOM 965 C C . SER A 1 118 ? 24.789 4.590 -37.875 1.00 97.88 118 SER A C 1
ATOM 967 O O . SER A 1 118 ? 25.723 4.738 -38.665 1.00 97.88 118 SER A O 1
ATOM 969 N N . LEU A 1 119 ? 23.924 3.577 -37.974 1.00 97.75 119 LEU A N 1
ATOM 970 C CA . LEU A 1 119 ? 23.951 2.583 -39.046 1.00 97.75 119 LEU A CA 1
ATOM 971 C C . LEU A 1 119 ? 23.668 3.227 -40.404 1.00 97.75 119 LEU A C 1
ATOM 973 O O . LEU A 1 119 ? 24.467 3.043 -41.319 1.00 97.75 119 LEU A O 1
ATOM 977 N N . LEU A 1 120 ? 22.629 4.060 -40.506 1.00 97.75 120 LEU A N 1
ATOM 978 C CA . LEU A 1 120 ? 22.317 4.819 -41.721 1.00 97.75 120 LEU A CA 1
ATOM 979 C C . LEU A 1 120 ? 23.488 5.715 -42.141 1.00 97.75 120 LEU A C 1
ATOM 981 O O . LEU A 1 120 ? 23.882 5.740 -43.304 1.00 97.75 120 LEU A O 1
ATOM 985 N N . GLN A 1 121 ? 24.114 6.415 -41.191 1.00 97.25 121 GLN A N 1
ATOM 986 C CA . GLN A 1 121 ? 25.299 7.224 -41.483 1.00 97.25 121 GLN A CA 1
ATOM 987 C C . GLN A 1 121 ? 26.479 6.382 -41.980 1.00 97.25 121 GLN A C 1
ATOM 989 O O . GLN A 1 121 ? 27.212 6.825 -42.865 1.00 97.25 121 GLN A O 1
ATOM 994 N N . LYS A 1 122 ? 26.698 5.187 -41.418 1.00 97.94 122 LYS A N 1
ATOM 995 C CA . LYS A 1 122 ? 27.738 4.261 -41.893 1.00 97.94 122 LYS A CA 1
ATOM 996 C C . LYS A 1 122 ? 27.431 3.755 -43.299 1.00 97.94 122 LYS A C 1
ATOM 998 O O . LYS A 1 122 ? 28.338 3.716 -44.122 1.00 97.94 122 LYS A O 1
ATOM 1003 N N . GLU A 1 123 ? 26.179 3.419 -43.586 1.00 98.25 123 GLU A N 1
ATOM 1004 C CA . GLU A 1 123 ? 25.743 2.980 -44.911 1.00 98.25 123 GLU A CA 1
ATOM 1005 C C . GLU A 1 123 ? 25.975 4.068 -45.963 1.00 98.25 123 GLU A C 1
ATOM 1007 O O . GLU A 1 123 ? 26.634 3.819 -46.970 1.00 98.25 123 GLU A O 1
ATOM 1012 N N . ILE A 1 124 ? 25.554 5.304 -45.681 1.00 97.75 124 ILE A N 1
ATOM 1013 C CA . ILE A 1 124 ? 25.804 6.456 -46.556 1.00 97.75 124 ILE A CA 1
ATOM 1014 C C . ILE A 1 124 ? 27.308 6.654 -46.782 1.00 97.75 124 ILE A C 1
ATOM 1016 O O . ILE A 1 124 ? 27.741 6.856 -47.915 1.00 97.75 124 ILE A O 1
ATOM 1020 N N . LYS A 1 125 ? 28.132 6.563 -45.729 1.00 97.81 125 LYS A N 1
ATOM 1021 C CA . LYS A 1 125 ? 29.596 6.662 -45.860 1.00 97.81 125 LYS A CA 1
ATOM 1022 C C . LYS A 1 125 ? 30.170 5.555 -46.741 1.00 97.81 125 LYS A C 1
ATOM 1024 O O . LYS A 1 125 ? 31.017 5.843 -47.581 1.00 97.81 125 LYS A O 1
ATOM 1029 N N . ASN A 1 126 ? 29.704 4.319 -46.581 1.00 97.62 126 ASN A N 1
ATOM 1030 C CA . ASN A 1 126 ? 30.145 3.197 -47.404 1.00 97.62 126 ASN A CA 1
ATOM 1031 C C . ASN A 1 126 ? 29.751 3.392 -48.872 1.00 97.62 126 ASN A C 1
ATOM 1033 O O . ASN A 1 126 ? 30.584 3.168 -49.742 1.00 97.62 126 ASN A O 1
ATOM 1037 N N . LEU A 1 127 ? 28.538 3.882 -49.150 1.00 98.19 127 LEU A N 1
ATOM 1038 C CA . LEU A 1 127 ? 28.102 4.219 -50.509 1.00 98.19 127 LEU A CA 1
ATOM 1039 C C . LEU A 1 127 ? 28.967 5.321 -51.128 1.00 98.19 127 LEU A C 1
ATOM 1041 O O . LEU A 1 127 ? 29.367 5.210 -52.283 1.00 98.19 127 LEU A O 1
ATOM 1045 N N . ILE A 1 128 ? 29.299 6.366 -50.363 1.00 97.38 128 ILE A N 1
ATOM 1046 C CA . ILE A 1 128 ? 30.204 7.430 -50.822 1.00 97.38 128 ILE A CA 1
ATOM 1047 C C . ILE A 1 128 ? 31.581 6.852 -51.171 1.00 97.38 128 ILE A C 1
ATOM 1049 O O . ILE A 1 128 ? 32.130 7.179 -52.223 1.00 97.38 128 ILE A O 1
ATOM 1053 N N . LEU A 1 129 ? 32.136 5.990 -50.314 1.00 97.50 129 LEU A N 1
ATOM 1054 C CA . LEU A 1 129 ? 33.431 5.351 -50.552 1.00 97.50 129 LEU A CA 1
ATOM 1055 C C . LEU A 1 129 ? 33.395 4.433 -51.778 1.00 97.50 129 LEU A C 1
ATOM 1057 O O . LEU A 1 129 ? 34.278 4.527 -52.628 1.00 97.50 129 LEU A O 1
ATOM 1061 N N . ASP A 1 130 ? 32.369 3.594 -51.909 1.00 97.38 130 ASP A N 1
ATOM 1062 C CA . ASP A 1 130 ? 32.210 2.696 -53.052 1.00 97.38 130 ASP A CA 1
ATOM 1063 C C . ASP A 1 130 ? 32.101 3.491 -54.363 1.00 97.38 130 ASP A C 1
ATOM 1065 O O . ASP A 1 130 ? 32.864 3.262 -55.303 1.00 97.38 130 ASP A O 1
ATOM 1069 N N . LEU A 1 131 ? 31.267 4.536 -54.395 1.00 96.94 131 LEU A N 1
ATOM 1070 C CA . LEU A 1 131 ? 31.171 5.443 -55.541 1.00 96.94 131 LEU A CA 1
ATOM 1071 C C . LEU A 1 131 ? 32.511 6.112 -55.866 1.00 96.94 131 LEU A C 1
ATOM 1073 O O . LEU A 1 131 ? 32.902 6.148 -57.034 1.00 96.94 131 LEU A O 1
ATOM 1077 N N . ALA A 1 132 ? 33.243 6.601 -54.861 1.00 96.19 132 ALA A N 1
ATOM 1078 C CA . ALA A 1 132 ? 34.553 7.215 -55.065 1.00 96.19 132 ALA A CA 1
ATOM 1079 C C . ALA A 1 132 ? 35.562 6.218 -55.660 1.00 96.19 132 ALA A C 1
ATOM 1081 O O . ALA A 1 132 ? 36.271 6.542 -56.616 1.00 96.19 132 ALA A O 1
ATOM 1082 N N . THR A 1 133 ? 35.593 4.981 -55.155 1.00 96.81 133 THR A N 1
ATOM 1083 C CA . THR A 1 133 ? 36.477 3.925 -55.678 1.00 96.81 133 THR A CA 1
ATOM 1084 C C . THR A 1 133 ? 36.093 3.503 -57.098 1.00 96.81 133 THR A C 1
ATOM 1086 O O . THR A 1 133 ? 36.968 3.306 -57.948 1.00 96.81 133 THR A O 1
ATOM 1089 N N . LYS A 1 134 ? 34.793 3.439 -57.409 1.00 96.75 134 LYS A N 1
ATOM 1090 C CA . LYS A 1 134 ? 34.275 3.143 -58.748 1.00 96.75 134 LYS A CA 1
ATOM 1091 C C . LYS A 1 134 ? 34.613 4.244 -59.753 1.00 96.75 134 LYS A C 1
ATOM 1093 O O . LYS A 1 134 ? 35.027 3.942 -60.869 1.00 96.75 134 LYS A O 1
ATOM 1098 N N . ILE A 1 135 ? 34.490 5.514 -59.362 1.00 94.56 135 ILE A N 1
ATOM 1099 C CA . ILE A 1 135 ? 34.913 6.654 -60.189 1.00 94.56 135 ILE A CA 1
ATOM 1100 C C . ILE A 1 135 ? 36.419 6.581 -60.448 1.00 94.56 135 ILE A C 1
ATOM 1102 O O . ILE A 1 135 ? 36.840 6.651 -61.601 1.00 94.56 135 ILE A O 1
ATOM 1106 N N . ASN A 1 136 ? 37.225 6.387 -59.401 1.00 94.94 136 ASN A N 1
ATOM 1107 C CA . ASN A 1 136 ? 38.680 6.335 -59.522 1.00 94.94 136 ASN A CA 1
ATOM 1108 C C . ASN A 1 136 ? 39.148 5.175 -60.415 1.00 94.94 136 ASN A C 1
ATOM 1110 O O . ASN A 1 136 ? 39.966 5.369 -61.309 1.00 94.94 136 ASN A O 1
ATOM 1114 N N . SER A 1 137 ? 38.597 3.973 -60.221 1.00 94.62 137 SER A N 1
ATOM 1115 C CA . SER A 1 137 ? 38.919 2.812 -61.061 1.00 94.62 137 SER A CA 1
ATOM 1116 C C . SER A 1 137 ? 38.502 3.015 -62.518 1.00 94.62 137 SER A C 1
ATOM 1118 O O . SER A 1 137 ? 39.291 2.705 -63.411 1.00 94.62 137 SER A O 1
ATOM 1120 N N . LYS A 1 138 ? 37.319 3.594 -62.778 1.00 94.06 138 LYS A N 1
ATOM 1121 C CA . LYS A 1 138 ? 36.878 3.923 -64.140 1.00 94.06 138 LYS A CA 1
ATOM 1122 C C . LYS A 1 138 ? 37.799 4.953 -64.797 1.00 94.06 138 LYS A C 1
ATOM 1124 O O . LYS A 1 138 ? 38.239 4.724 -65.919 1.00 94.06 138 LYS A O 1
ATOM 1129 N N . LEU A 1 139 ? 38.155 6.024 -64.088 1.00 93.75 139 LEU A N 1
ATOM 1130 C CA . LEU A 1 139 ? 39.048 7.074 -64.589 1.00 93.75 139 LEU A CA 1
ATOM 1131 C C . LEU A 1 139 ? 40.442 6.520 -64.910 1.00 93.75 139 LEU A C 1
ATOM 1133 O O . LEU A 1 139 ? 40.960 6.749 -66.001 1.00 93.75 139 LEU A O 1
ATOM 1137 N N . ILE A 1 140 ? 41.037 5.742 -64.000 1.00 93.00 140 ILE A N 1
ATOM 1138 C CA . ILE A 1 140 ? 42.346 5.106 -64.221 1.00 93.00 140 ILE A CA 1
ATOM 1139 C C . ILE A 1 140 ? 42.282 4.120 -65.392 1.00 93.00 140 ILE A C 1
ATOM 1141 O O . ILE A 1 140 ? 43.203 4.074 -66.208 1.00 93.00 140 ILE A O 1
ATOM 1145 N N . SER A 1 141 ? 41.204 3.338 -65.498 1.00 91.31 141 SER A N 1
ATOM 1146 C CA . SER A 1 141 ? 41.006 2.396 -66.601 1.00 91.31 141 SER A CA 1
ATOM 1147 C C . SER A 1 141 ? 40.891 3.110 -67.949 1.00 91.31 141 SER A C 1
ATOM 1149 O O . SER A 1 141 ? 41.553 2.705 -68.902 1.00 91.31 141 SER A O 1
ATOM 1151 N N . GLU A 1 142 ? 40.095 4.178 -68.038 1.00 92.06 142 GLU A N 1
ATOM 1152 C CA . GLU A 1 142 ? 39.965 5.000 -69.249 1.00 92.06 142 GLU A CA 1
ATOM 1153 C C . GLU A 1 142 ? 41.294 5.668 -69.616 1.00 92.06 142 GLU A C 1
ATOM 1155 O O . GLU A 1 142 ? 41.703 5.634 -70.776 1.00 92.06 142 GLU A O 1
ATOM 1160 N N . PHE A 1 143 ? 42.023 6.202 -68.632 1.00 90.19 143 PHE A N 1
ATOM 1161 C CA . PHE A 1 143 ? 43.344 6.783 -68.856 1.00 90.19 143 PHE A CA 1
ATOM 1162 C C . PHE A 1 143 ? 44.341 5.748 -69.390 1.00 90.19 143 PHE A C 1
ATOM 1164 O O . PHE A 1 143 ? 45.024 6.000 -70.382 1.00 90.19 143 PHE A O 1
ATOM 1171 N N . LYS A 1 144 ? 44.398 4.559 -68.776 1.00 90.81 144 LYS A N 1
ATOM 1172 C CA . LYS A 1 144 ? 45.269 3.461 -69.214 1.00 90.81 144 LYS A CA 1
ATOM 1173 C C . LYS A 1 144 ? 44.900 2.972 -70.615 1.00 90.81 144 LYS A C 1
ATOM 1175 O O . LYS A 1 144 ? 45.794 2.751 -71.427 1.00 90.81 144 LYS A O 1
ATOM 1180 N N . PHE A 1 145 ? 43.608 2.827 -70.905 1.00 91.75 145 PHE A N 1
ATOM 1181 C CA . PHE A 1 145 ? 43.119 2.455 -72.232 1.00 91.75 145 PHE A CA 1
ATOM 1182 C C . PHE A 1 145 ? 43.531 3.489 -73.287 1.00 91.75 145 PHE A C 1
ATOM 1184 O O . PHE A 1 145 ? 44.103 3.127 -74.315 1.00 91.75 145 PHE A O 1
ATOM 1191 N N . ASN A 1 146 ? 43.316 4.777 -73.007 1.00 91.62 146 ASN A N 1
ATOM 1192 C CA . ASN A 1 146 ? 43.707 5.857 -73.906 1.00 91.62 146 ASN A CA 1
ATOM 1193 C C . ASN A 1 146 ? 45.226 5.876 -74.121 1.00 91.62 146 ASN A C 1
ATOM 1195 O O . ASN A 1 146 ? 45.671 5.905 -75.266 1.00 91.62 146 ASN A O 1
ATOM 1199 N N . ALA A 1 147 ? 46.029 5.781 -73.060 1.00 91.75 147 ALA A N 1
ATOM 1200 C CA . ALA A 1 147 ? 47.488 5.733 -73.162 1.00 91.75 147 ALA A CA 1
ATOM 1201 C C . ALA A 1 147 ? 47.971 4.558 -74.026 1.00 91.75 147 ALA A C 1
ATOM 1203 O O . ALA A 1 147 ? 48.832 4.731 -74.890 1.00 91.75 147 ALA A O 1
ATOM 1204 N N . GLU A 1 148 ? 47.379 3.378 -73.846 1.00 89.62 148 GLU A N 1
ATOM 1205 C CA . GLU A 1 148 ? 47.704 2.201 -74.646 1.00 89.62 148 GLU A CA 1
ATOM 1206 C C . GLU A 1 148 ? 47.293 2.389 -76.114 1.00 89.62 148 GLU A C 1
ATOM 1208 O O . GLU A 1 148 ? 48.063 2.070 -77.018 1.00 89.62 148 GLU A O 1
ATOM 1213 N N . SER A 1 149 ? 46.130 2.991 -76.378 1.00 91.12 149 SER A N 1
ATOM 1214 C CA . SER A 1 149 ? 45.698 3.317 -77.742 1.00 91.12 149 SER A CA 1
ATOM 1215 C C . SER A 1 149 ? 46.663 4.284 -78.442 1.00 91.12 149 SER A C 1
ATOM 1217 O O . SER A 1 149 ? 47.031 4.064 -79.601 1.00 91.12 149 SER A O 1
ATOM 1219 N N . LEU A 1 150 ? 47.155 5.304 -77.723 1.00 91.75 150 LEU A N 1
ATOM 1220 C CA . LEU A 1 150 ? 48.180 6.215 -78.224 1.00 91.75 150 LEU A CA 1
ATOM 1221 C C . LEU A 1 150 ? 49.483 5.454 -78.497 1.00 91.75 150 LEU A C 1
ATOM 1223 O O . LEU A 1 150 ? 50.085 5.648 -79.552 1.00 91.75 150 LEU A O 1
ATOM 1227 N N . ARG A 1 151 ? 49.898 4.550 -77.600 1.00 93.69 151 ARG A N 1
ATOM 1228 C CA . ARG A 1 151 ? 51.094 3.710 -77.776 1.00 93.69 151 ARG A CA 1
ATOM 1229 C C . ARG A 1 151 ? 51.020 2.873 -79.055 1.00 93.69 151 ARG A C 1
ATOM 1231 O O . ARG A 1 151 ? 51.978 2.854 -79.833 1.00 93.69 151 ARG A O 1
ATOM 1238 N N . TRP A 1 152 ? 49.881 2.236 -79.325 1.00 94.75 152 TRP A N 1
ATOM 1239 C CA . TRP A 1 152 ? 49.656 1.484 -80.566 1.00 94.75 152 TRP A CA 1
ATOM 1240 C C . TRP A 1 152 ? 49.675 2.377 -81.813 1.00 94.75 152 TRP A C 1
ATOM 1242 O O . TRP A 1 152 ? 50.223 1.988 -82.846 1.00 94.75 152 TRP A O 1
ATOM 1252 N N . ALA A 1 153 ? 49.127 3.591 -81.734 1.00 92.00 153 ALA A N 1
ATOM 1253 C CA . ALA A 1 153 ? 49.171 4.540 -82.843 1.00 92.00 153 ALA A CA 1
ATOM 1254 C C . ALA A 1 153 ? 50.601 5.039 -83.128 1.00 92.00 153 ALA A C 1
ATOM 1256 O O . ALA A 1 153 ? 51.010 5.096 -84.290 1.00 92.00 153 ALA A O 1
ATOM 1257 N N . PHE A 1 154 ? 51.375 5.364 -82.087 1.00 90.62 154 PHE A N 1
ATOM 1258 C CA . PHE A 1 154 ? 52.762 5.818 -82.214 1.00 90.62 154 PHE A CA 1
ATOM 1259 C C . PHE A 1 154 ? 53.687 4.730 -82.747 1.00 90.62 154 PHE A C 1
ATOM 1261 O O . PHE A 1 154 ? 54.438 4.997 -83.679 1.00 90.62 154 PHE A O 1
ATOM 1268 N N . THR A 1 155 ? 53.616 3.507 -82.214 1.00 93.81 155 THR A N 1
ATOM 1269 C CA . THR A 1 155 ? 54.421 2.376 -82.714 1.00 93.81 155 THR A CA 1
ATOM 1270 C C . THR A 1 155 ? 54.138 2.109 -84.189 1.00 93.81 155 THR A C 1
ATOM 1272 O O . THR A 1 155 ? 55.071 2.012 -84.982 1.00 93.81 155 THR A O 1
ATOM 1275 N N . ARG A 1 156 ? 52.859 2.102 -84.591 1.00 90.81 156 ARG A N 1
ATOM 1276 C CA . ARG A 1 156 ? 52.467 1.971 -85.999 1.00 90.81 156 ARG A CA 1
ATOM 1277 C C . ARG A 1 156 ? 53.063 3.087 -86.862 1.00 90.81 156 ARG A C 1
ATOM 1279 O O . ARG A 1 156 ? 53.676 2.797 -87.884 1.00 90.81 156 ARG A O 1
ATOM 1286 N N . ARG A 1 157 ? 52.908 4.353 -86.460 1.00 90.31 157 ARG A N 1
ATOM 1287 C CA . ARG A 1 157 ? 53.438 5.507 -87.212 1.00 90.31 157 ARG A CA 1
ATOM 1288 C C . ARG A 1 157 ? 54.968 5.530 -87.272 1.00 90.31 157 ARG A C 1
ATOM 1290 O O . ARG A 1 157 ? 55.511 5.851 -88.321 1.00 90.31 157 ARG A O 1
ATOM 1297 N N . GLY A 1 158 ? 55.650 5.158 -86.192 1.00 90.50 158 GLY A N 1
ATOM 1298 C CA . GLY A 1 158 ? 57.111 5.078 -86.140 1.00 90.50 158 GLY A CA 1
ATOM 1299 C C . GLY A 1 158 ? 57.672 3.987 -87.051 1.00 90.50 158 GLY A C 1
ATOM 1300 O O . GLY A 1 158 ? 58.637 4.230 -87.765 1.00 90.50 158 GLY A O 1
ATOM 1301 N N . ILE A 1 159 ? 57.030 2.814 -87.112 1.00 89.88 159 ILE A N 1
ATOM 1302 C CA . ILE A 1 159 ? 57.404 1.764 -88.076 1.00 89.88 159 ILE A CA 1
ATOM 1303 C C . ILE A 1 159 ? 57.283 2.293 -89.510 1.00 89.88 159 ILE A C 1
ATOM 1305 O O . ILE A 1 159 ? 58.215 2.141 -90.296 1.00 89.88 159 ILE A O 1
ATOM 1309 N N . PHE A 1 160 ? 56.173 2.962 -89.846 1.00 88.00 160 PHE A N 1
ATOM 1310 C CA . PHE A 1 160 ? 56.008 3.569 -91.170 1.00 88.00 160 PHE A CA 1
ATOM 1311 C C . PHE A 1 160 ? 57.071 4.630 -91.474 1.00 88.00 160 PHE A C 1
ATOM 1313 O O . PHE A 1 160 ? 57.575 4.657 -92.592 1.00 88.00 160 PHE A O 1
ATOM 1320 N N . SER A 1 161 ? 57.451 5.479 -90.510 1.00 88.00 161 SER A N 1
ATOM 1321 C CA . SER A 1 161 ? 58.499 6.478 -90.751 1.00 88.00 161 SER A CA 1
ATOM 1322 C C . SER A 1 161 ? 59.867 5.835 -90.970 1.00 88.00 161 SER A C 1
ATOM 1324 O O . SER A 1 161 ? 60.597 6.273 -91.850 1.00 88.00 161 SER A O 1
ATOM 1326 N N . ILE A 1 162 ? 60.209 4.787 -90.212 1.00 87.38 162 ILE A N 1
ATOM 1327 C CA . ILE A 1 162 ? 61.464 4.041 -90.392 1.00 87.38 162 ILE A CA 1
ATOM 1328 C C . ILE A 1 162 ? 61.500 3.385 -91.776 1.00 87.38 162 ILE A C 1
ATOM 1330 O O . ILE A 1 162 ? 62.510 3.481 -92.464 1.00 87.38 162 ILE A O 1
ATOM 1334 N N . LEU A 1 163 ? 60.397 2.766 -92.211 1.00 85.56 163 LEU A N 1
ATOM 1335 C CA . LEU A 1 163 ? 60.295 2.180 -93.550 1.00 85.56 163 LEU A CA 1
ATOM 1336 C C . LEU A 1 163 ? 60.448 3.231 -94.656 1.00 85.56 163 LEU A C 1
ATOM 1338 O O . LEU A 1 163 ? 61.124 2.966 -95.642 1.00 85.56 163 LEU A O 1
ATOM 1342 N N . LEU A 1 164 ? 59.860 4.420 -94.491 1.00 84.06 164 LEU A N 1
ATOM 1343 C CA . LEU A 1 164 ? 60.021 5.518 -95.448 1.00 84.06 164 LEU A CA 1
ATOM 1344 C C . LEU A 1 164 ? 61.474 6.001 -95.528 1.00 84.06 164 LEU A C 1
ATOM 1346 O O . LEU A 1 164 ? 61.983 6.162 -96.630 1.00 84.06 164 LEU A O 1
ATOM 1350 N N . VAL A 1 165 ? 62.143 6.175 -94.383 1.00 86.81 165 VAL A N 1
ATOM 1351 C CA . VAL A 1 165 ? 63.559 6.585 -94.320 1.00 86.81 165 VAL A CA 1
ATOM 1352 C C . VAL A 1 165 ? 64.498 5.512 -94.883 1.00 86.81 165 VAL A C 1
ATOM 1354 O O . VAL A 1 165 ? 65.536 5.843 -95.433 1.00 86.81 165 VAL A O 1
ATOM 1357 N N . ALA A 1 166 ? 64.158 4.227 -94.760 1.00 81.44 166 ALA A N 1
ATOM 1358 C CA . ALA A 1 166 ? 64.970 3.135 -95.302 1.00 81.44 166 ALA A CA 1
ATOM 1359 C C . ALA A 1 166 ? 64.849 2.967 -96.831 1.00 81.44 166 ALA A C 1
ATOM 1361 O O . ALA A 1 166 ? 65.687 2.298 -97.432 1.00 81.44 166 ALA A O 1
ATOM 1362 N N . VAL A 1 167 ? 63.794 3.513 -97.448 1.00 77.31 167 VAL A N 1
ATOM 1363 C CA . VAL A 1 167 ? 63.529 3.439 -98.899 1.00 77.31 167 VAL A CA 1
ATOM 1364 C C . VAL A 1 167 ? 63.999 4.703 -99.641 1.00 77.31 167 VAL A C 1
ATOM 1366 O O . VAL A 1 167 ? 64.177 4.653 -100.858 1.00 77.31 167 VAL A O 1
ATOM 1369 N N . SER A 1 168 ? 64.209 5.814 -98.927 1.00 57.56 168 SER A N 1
ATOM 1370 C CA . SER A 1 168 ? 64.837 7.051 -99.425 1.00 57.56 168 SER A CA 1
ATOM 1371 C C . SER A 1 168 ? 66.358 6.996 -99.371 1.00 57.56 168 SER A C 1
ATOM 1373 O O . SER A 1 168 ? 66.990 7.441 -100.351 1.00 57.56 168 SER A O 1
#

pLDDT: mean 90.81, std 9.23, range [57.56, 98.56]